Protein AF-A0A972JRG4-F1 (afdb_monomer_lite)

Structure (mmCIF, N/CA/C/O backbone):
data_AF-A0A972JRG4-F1
#
_entry.id   AF-A0A972JRG4-F1
#
loop_
_atom_site.group_PDB
_atom_site.id
_atom_site.type_symbol
_atom_site.label_atom_id
_atom_site.label_alt_id
_atom_site.label_comp_id
_atom_site.label_asym_id
_atom_site.label_entity_id
_atom_site.label_seq_id
_atom_site.pdbx_PDB_ins_code
_atom_site.Cartn_x
_atom_site.Cartn_y
_atom_site.Cartn_z
_atom_site.occupancy
_atom_site.B_iso_or_equiv
_atom_site.auth_seq_id
_atom_site.auth_comp_id
_atom_site.auth_asym_id
_atom_site.auth_atom_id
_atom_site.pdbx_PDB_model_num
ATOM 1 N N . MET A 1 1 ? 9.417 0.364 8.124 1.00 61.34 1 MET A N 1
ATOM 2 C CA . MET A 1 1 ? 8.364 1.163 7.449 1.00 61.34 1 MET A CA 1
ATOM 3 C C . MET A 1 1 ? 7.483 1.920 8.432 1.00 61.34 1 MET A C 1
ATOM 5 O O . MET A 1 1 ? 7.605 3.136 8.462 1.00 61.34 1 MET A O 1
ATOM 9 N N . TYR A 1 2 ? 6.673 1.255 9.266 1.00 58.25 2 TYR A N 1
ATOM 10 C CA . TYR A 1 2 ? 5.792 1.957 10.217 1.00 58.25 2 TYR A CA 1
ATOM 11 C C . TYR A 1 2 ? 6.545 2.854 11.208 1.00 58.25 2 TYR A C 1
ATOM 13 O O . TYR A 1 2 ? 6.176 4.008 11.392 1.00 58.25 2 TYR A O 1
ATOM 21 N N . GLN A 1 3 ? 7.652 2.374 11.783 1.00 57.88 3 GLN A N 1
ATOM 22 C CA . GLN A 1 3 ? 8.451 3.181 12.716 1.00 57.88 3 GLN A CA 1
ATOM 23 C C . GLN A 1 3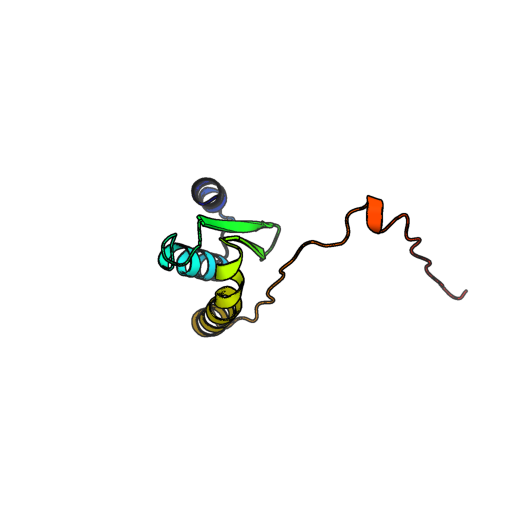 ? 9.083 4.416 12.050 1.00 57.88 3 GLN A C 1
ATOM 25 O O . GLN A 1 3 ? 9.098 5.489 12.639 1.00 57.88 3 GLN A O 1
ATOM 30 N N . SER A 1 4 ? 9.512 4.307 10.788 1.00 59.59 4 SER A N 1
ATOM 31 C CA . SER A 1 4 ? 10.031 5.446 10.015 1.00 59.59 4 SER A CA 1
ATOM 32 C C . SER A 1 4 ? 8.950 6.498 9.728 1.00 59.59 4 SER A C 1
ATOM 34 O O . SER A 1 4 ? 9.247 7.686 9.666 1.00 59.59 4 SER A O 1
ATOM 36 N N . TYR A 1 5 ? 7.693 6.073 9.567 1.00 55.59 5 TYR A N 1
ATOM 37 C CA . TYR A 1 5 ? 6.545 6.970 9.426 1.00 55.59 5 TYR A CA 1
ATOM 38 C C . TYR A 1 5 ? 6.232 7.712 10.735 1.00 55.59 5 TYR A C 1
ATOM 40 O O . TYR A 1 5 ? 5.990 8.913 10.689 1.00 55.59 5 TYR A O 1
ATOM 48 N N . ILE A 1 6 ? 6.332 7.050 11.896 1.00 58.47 6 ILE A N 1
ATOM 49 C CA . ILE A 1 6 ? 6.131 7.685 13.213 1.00 58.47 6 ILE A CA 1
ATOM 50 C C . ILE A 1 6 ? 7.095 8.867 13.414 1.00 58.47 6 ILE A C 1
ATOM 52 O O . ILE A 1 6 ? 6.662 9.942 13.830 1.00 58.47 6 ILE A O 1
ATOM 56 N N . SER A 1 7 ? 8.373 8.711 13.055 1.00 57.69 7 SER A N 1
ATOM 57 C CA . SER A 1 7 ? 9.368 9.789 13.148 1.00 57.69 7 SER A CA 1
ATOM 58 C C . SER A 1 7 ? 9.113 10.939 12.164 1.00 57.69 7 SER A C 1
ATOM 60 O O . SER A 1 7 ? 9.262 12.096 12.539 1.00 57.69 7 SER A O 1
ATOM 62 N N . TYR A 1 8 ? 8.681 10.652 10.929 1.00 55.75 8 TYR A N 1
ATOM 63 C CA . TYR A 1 8 ? 8.386 11.687 9.922 1.00 55.75 8 TYR A CA 1
ATOM 64 C C . TYR A 1 8 ? 7.146 12.518 10.292 1.00 55.75 8 TYR A C 1
ATOM 66 O O . TYR A 1 8 ? 7.109 13.738 10.126 1.00 55.75 8 TYR A O 1
ATOM 74 N N . ARG A 1 9 ? 6.142 11.859 10.881 1.00 53.56 9 ARG A N 1
ATOM 75 C CA . ARG A 1 9 ? 4.941 12.500 11.428 1.00 53.56 9 ARG A CA 1
ATOM 76 C C . ARG A 1 9 ? 5.259 13.443 12.588 1.00 53.56 9 ARG A C 1
ATOM 78 O O . ARG A 1 9 ? 4.643 14.498 12.693 1.00 53.56 9 ARG A O 1
ATOM 85 N N . ALA A 1 10 ? 6.223 13.081 13.439 1.00 57.62 10 ALA A N 1
ATOM 86 C CA . ALA A 1 10 ? 6.650 13.907 14.569 1.00 57.62 10 ALA A CA 1
ATOM 87 C C . ALA A 1 10 ? 7.253 15.260 14.134 1.00 57.62 10 ALA A C 1
ATOM 89 O O . ALA A 1 10 ? 7.229 16.211 14.908 1.00 57.62 10 ALA A O 1
ATOM 90 N N . CYS A 1 11 ? 7.723 15.370 12.886 1.00 58.28 11 CYS A N 1
ATOM 91 C CA . CYS A 1 11 ? 8.208 16.614 12.282 1.00 58.28 11 CYS A CA 1
ATOM 92 C C . CYS A 1 11 ? 7.117 17.426 11.547 1.00 58.28 11 CYS A C 1
ATOM 94 O O . CYS A 1 11 ? 7.444 18.400 10.877 1.00 58.28 11 CYS A O 1
ATOM 96 N N . GLY A 1 12 ? 5.836 17.042 11.638 1.00 53.88 12 GLY A N 1
ATOM 97 C CA . GLY A 1 12 ? 4.715 17.762 11.012 1.00 53.88 12 GLY A CA 1
ATOM 98 C C . GLY A 1 12 ? 4.404 17.371 9.560 1.00 53.88 12 GLY A C 1
ATOM 99 O O . GLY A 1 12 ? 3.528 17.972 8.947 1.00 53.88 12 GLY A O 1
ATOM 100 N N . GLY A 1 13 ? 5.073 16.354 9.006 1.00 52.00 13 GLY A N 1
ATOM 101 C CA . GLY A 1 13 ? 4.951 15.931 7.601 1.00 52.00 13 GLY A CA 1
ATOM 102 C C . GLY A 1 13 ? 3.857 14.897 7.306 1.00 52.00 13 GLY A C 1
ATOM 103 O O . GLY A 1 13 ? 4.096 13.979 6.526 1.00 52.00 13 GLY A O 1
ATOM 104 N N . GLY A 1 14 ? 2.690 14.978 7.953 1.00 55.59 14 GLY A N 1
ATOM 105 C CA . GLY A 1 14 ? 1.580 14.038 7.742 1.00 55.59 14 GLY A CA 1
ATOM 106 C C . GLY A 1 14 ? 0.331 14.731 7.204 1.00 55.59 14 GLY A C 1
ATOM 107 O O . GLY A 1 14 ? -0.272 15.537 7.910 1.00 55.59 14 GLY A O 1
ATOM 108 N N . LEU A 1 15 ? -0.080 14.398 5.980 1.00 68.06 15 LEU A N 1
ATOM 109 C CA . LEU A 1 15 ? -1.397 14.766 5.454 1.00 68.06 15 LEU A CA 1
ATOM 110 C C . LEU A 1 15 ? -2.445 13.805 6.027 1.00 68.06 15 LEU A C 1
ATOM 112 O O . LEU A 1 15 ? -2.231 12.589 6.043 1.00 68.06 15 LEU A O 1
ATOM 116 N N . LYS A 1 16 ? -3.570 14.339 6.521 1.00 73.38 16 LYS A N 1
ATOM 117 C CA . LYS A 1 16 ? -4.627 13.546 7.183 1.00 73.38 16 LYS A CA 1
ATOM 118 C C . LYS A 1 16 ? -5.178 12.452 6.269 1.00 73.38 16 LYS A C 1
ATOM 120 O O . LYS A 1 16 ? -5.572 11.387 6.739 1.00 73.38 16 LYS A O 1
ATOM 125 N N . GLU A 1 17 ? -5.179 12.728 4.977 1.00 76.12 17 GLU A N 1
ATOM 126 C CA . GLU A 1 17 ? -5.617 11.854 3.908 1.00 76.12 17 GLU A CA 1
ATOM 127 C C . GLU A 1 17 ? -4.641 10.672 3.781 1.00 76.12 17 GLU A C 1
ATOM 129 O O . GLU A 1 17 ? -5.018 9.524 3.992 1.00 76.12 17 GLU A O 1
ATOM 134 N N . ALA A 1 18 ? -3.342 10.921 3.603 1.00 77.44 18 ALA A N 1
ATOM 135 C CA . ALA A 1 18 ? -2.348 9.847 3.523 1.00 77.44 18 ALA A CA 1
ATOM 136 C C . ALA A 1 18 ? -2.272 8.996 4.814 1.00 77.44 18 ALA A C 1
ATOM 138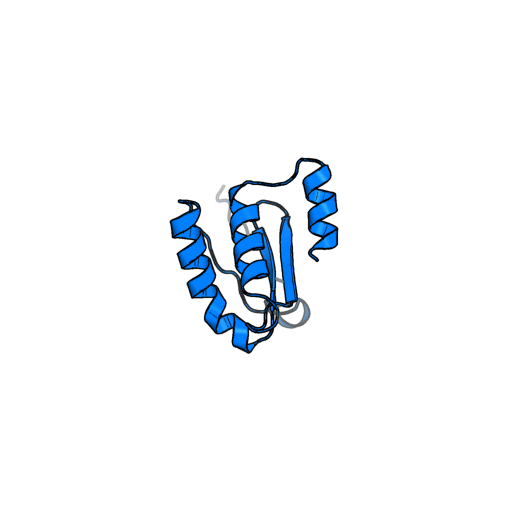 O O . ALA A 1 18 ? -2.072 7.780 4.751 1.00 77.44 18 ALA A O 1
ATOM 139 N N . ASP A 1 19 ? -2.506 9.606 5.982 1.00 81.44 19 ASP A N 1
ATOM 140 C CA . ASP A 1 19 ? -2.631 8.903 7.265 1.00 81.44 19 ASP A CA 1
ATOM 141 C C . ASP A 1 19 ? -3.797 7.893 7.276 1.00 81.44 19 ASP A C 1
ATOM 143 O O . ASP A 1 19 ? -3.678 6.825 7.882 1.00 81.44 19 ASP A O 1
ATOM 147 N N . CYS A 1 20 ? -4.924 8.212 6.631 1.00 83.94 20 CYS A N 1
ATOM 148 C CA . CYS A 1 20 ? -6.081 7.319 6.517 1.00 83.94 20 CYS A CA 1
ATOM 149 C C . CYS A 1 20 ? -5.714 6.048 5.740 1.00 83.94 20 CYS A C 1
ATOM 151 O O . CYS A 1 20 ? -5.923 4.942 6.243 1.00 83.94 20 CYS A O 1
ATOM 153 N N . LEU A 1 21 ? -5.068 6.192 4.579 1.00 85.25 21 LEU A N 1
ATOM 154 C CA . LEU A 1 21 ? -4.648 5.053 3.761 1.00 85.25 21 LEU A CA 1
ATOM 155 C C . LEU A 1 21 ? -3.619 4.168 4.483 1.00 85.25 21 LEU A C 1
ATOM 157 O O . LEU A 1 21 ? -3.742 2.943 4.484 1.00 85.25 21 LEU A O 1
ATOM 161 N N . VAL A 1 22 ? -2.640 4.771 5.170 1.00 86.94 22 VAL A N 1
ATOM 162 C CA . VAL A 1 22 ? -1.663 4.022 5.983 1.00 86.94 22 VAL A CA 1
ATOM 163 C C . VAL A 1 22 ? -2.359 3.235 7.098 1.00 86.94 22 VAL A C 1
ATOM 165 O O . VAL A 1 22 ? -2.005 2.080 7.336 1.00 86.94 22 VAL A O 1
ATOM 168 N N . LYS A 1 23 ? -3.364 3.819 7.765 1.00 88.00 23 LYS A N 1
ATOM 169 C CA . LYS A 1 23 ? -4.150 3.131 8.803 1.00 88.00 23 LYS A CA 1
ATOM 170 C C . LYS A 1 23 ? -5.001 1.996 8.241 1.00 88.00 23 LYS A C 1
ATOM 172 O O . LYS A 1 23 ? -5.038 0.935 8.854 1.00 88.00 23 LYS A O 1
ATOM 177 N N . LEU A 1 24 ? -5.653 2.189 7.094 1.00 88.50 24 LEU A N 1
ATOM 178 C CA . LEU A 1 24 ? -6.437 1.144 6.426 1.00 88.50 24 LEU A CA 1
ATOM 179 C C . LEU A 1 24 ? -5.571 -0.085 6.126 1.00 88.50 24 LEU A C 1
ATOM 181 O O . LEU A 1 24 ? -5.928 -1.203 6.496 1.00 88.50 24 LEU A O 1
ATOM 185 N N . ILE A 1 25 ? -4.387 0.136 5.553 1.00 89.56 25 ILE A N 1
ATOM 186 C CA . ILE A 1 25 ? -3.430 -0.930 5.236 1.00 89.56 25 ILE A CA 1
ATOM 187 C C . ILE A 1 25 ? -2.875 -1.583 6.508 1.00 89.56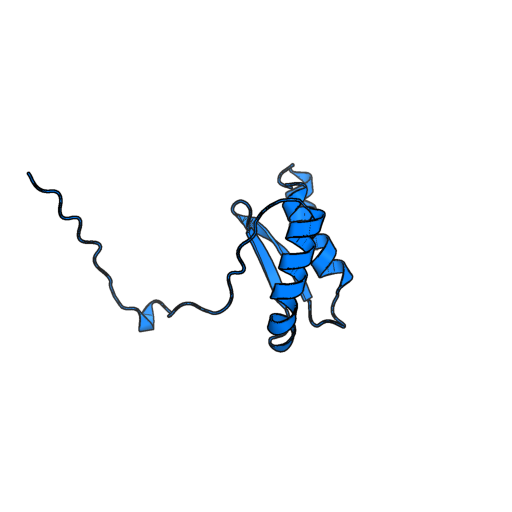 25 ILE A C 1
ATOM 189 O O . ILE A 1 25 ? -2.721 -2.803 6.572 1.00 89.56 25 ILE A O 1
ATOM 193 N N . HIS A 1 26 ? -2.602 -0.790 7.546 1.00 89.12 26 HIS A N 1
ATOM 194 C CA . HIS A 1 26 ? -2.157 -1.315 8.835 1.00 89.12 26 HIS A CA 1
ATOM 195 C C . HIS A 1 26 ? -3.201 -2.227 9.481 1.00 89.12 26 HIS A C 1
ATOM 197 O O . HIS A 1 26 ? -2.851 -3.302 9.961 1.00 89.12 26 HIS A O 1
ATOM 203 N N . ASN A 1 27 ? -4.472 -1.827 9.442 1.00 90.56 27 ASN A N 1
ATOM 204 C CA . ASN A 1 27 ? -5.576 -2.591 10.012 1.00 90.56 27 ASN A CA 1
ATOM 205 C C . ASN A 1 27 ? -5.856 -3.890 9.243 1.00 90.56 27 ASN A C 1
ATOM 207 O O . ASN A 1 27 ? -6.242 -4.877 9.863 1.00 90.56 27 ASN A O 1
ATOM 211 N N . ALA A 1 28 ? -5.650 -3.914 7.920 1.00 90.12 28 ALA A N 1
ATOM 212 C CA . ALA A 1 28 ? -5.722 -5.148 7.133 1.00 90.12 28 ALA A CA 1
ATOM 213 C C . ALA A 1 28 ? -4.631 -6.153 7.556 1.00 90.12 28 ALA A C 1
ATOM 215 O O . ALA A 1 28 ? -4.886 -7.352 7.680 1.00 90.12 28 ALA A O 1
ATOM 216 N N . GLY A 1 29 ? -3.427 -5.646 7.841 1.00 90.44 29 GLY A N 1
ATOM 217 C CA . GLY A 1 29 ? -2.363 -6.387 8.508 1.00 90.44 29 GLY A CA 1
ATOM 218 C C . GLY A 1 29 ? -1.778 -7.557 7.709 1.00 90.44 29 GLY A C 1
ATOM 219 O O . GLY A 1 29 ? -2.071 -7.788 6.534 1.00 90.44 29 GLY A O 1
ATOM 220 N N . THR A 1 30 ? -0.917 -8.326 8.375 1.00 89.88 30 THR A N 1
ATOM 221 C CA . THR A 1 30 ? -0.136 -9.403 7.743 1.00 89.88 30 THR A CA 1
ATOM 222 C C . THR A 1 30 ? -0.981 -10.605 7.336 1.00 89.88 30 THR A C 1
ATOM 224 O O . THR A 1 30 ? -0.616 -11.298 6.389 1.00 89.88 30 THR A O 1
ATOM 227 N N . ALA A 1 31 ? -2.120 -10.835 7.998 1.00 88.62 31 ALA A N 1
ATOM 228 C CA . ALA A 1 31 ? -3.072 -11.881 7.625 1.00 88.62 31 ALA A CA 1
ATOM 229 C C . ALA A 1 31 ? -3.657 -11.651 6.221 1.00 88.62 31 ALA A C 1
ATOM 231 O O . ALA A 1 31 ? -3.859 -12.608 5.480 1.00 88.62 31 ALA A O 1
ATOM 232 N N . ALA A 1 32 ? -3.846 -10.386 5.835 1.00 87.75 32 ALA A N 1
ATOM 233 C CA . ALA A 1 32 ? -4.232 -9.981 4.485 1.00 87.75 32 ALA A CA 1
ATOM 234 C C . ALA A 1 32 ? -3.023 -9.770 3.546 1.00 87.75 32 ALA A C 1
ATOM 236 O O . ALA A 1 32 ? -3.183 -9.293 2.429 1.00 87.75 32 ALA A O 1
ATOM 237 N N . GLY A 1 33 ? -1.805 -10.111 3.985 1.00 91.00 33 GLY A N 1
ATOM 238 C CA . GLY A 1 33 ? -0.581 -10.005 3.189 1.00 91.00 33 GLY A CA 1
ATOM 239 C C . GLY A 1 33 ? 0.099 -8.632 3.206 1.00 91.00 33 GLY A C 1
ATOM 240 O O . GLY A 1 33 ? 1.056 -8.440 2.459 1.00 91.00 33 GLY A O 1
ATOM 241 N N . PHE A 1 34 ? -0.321 -7.688 4.055 1.00 91.25 34 PHE A N 1
ATOM 242 C CA . PHE A 1 34 ? 0.318 -6.373 4.178 1.00 91.25 34 PHE A CA 1
ATOM 243 C C . PHE A 1 34 ? 1.383 -6.363 5.279 1.00 91.25 34 PHE A C 1
ATOM 245 O O . PHE A 1 34 ? 1.095 -6.586 6.454 1.00 91.25 34 PHE A O 1
ATOM 252 N N . TYR A 1 35 ? 2.626 -6.058 4.912 1.00 89.12 35 TYR A N 1
ATOM 253 C CA . TYR A 1 35 ? 3.762 -6.025 5.840 1.00 89.12 35 TYR A CA 1
ATOM 254 C C . TYR A 1 35 ? 4.091 -4.609 6.321 1.00 89.12 35 TYR A C 1
ATOM 256 O O . TYR A 1 35 ? 4.632 -4.425 7.413 1.00 89.12 35 TYR A O 1
ATOM 264 N N . GLY A 1 36 ? 3.781 -3.587 5.519 1.00 87.44 36 GLY A N 1
ATOM 265 C CA . GLY A 1 36 ? 4.105 -2.208 5.862 1.00 87.44 36 GLY A CA 1
ATOM 266 C C . GLY A 1 36 ? 3.511 -1.172 4.922 1.00 87.44 36 GLY A C 1
ATOM 267 O O . GLY A 1 36 ? 3.392 -1.413 3.729 1.00 87.44 36 GLY A O 1
ATOM 268 N N . ALA A 1 37 ? 3.216 0.012 5.453 1.00 89.00 37 ALA A N 1
ATOM 269 C CA . ALA A 1 37 ? 2.923 1.201 4.664 1.00 89.00 37 ALA A CA 1
ATOM 270 C C . ALA A 1 37 ? 3.636 2.420 5.263 1.00 89.00 37 ALA A C 1
ATOM 272 O O . ALA A 1 37 ? 3.887 2.476 6.472 1.00 89.00 37 ALA A O 1
ATOM 273 N N . ARG A 1 38 ? 4.008 3.385 4.419 1.00 85.69 38 ARG A N 1
ATOM 274 C CA . ARG A 1 38 ? 4.513 4.700 4.845 1.00 85.69 38 ARG A CA 1
ATOM 275 C C . ARG A 1 38 ? 4.182 5.766 3.809 1.00 85.69 38 ARG A C 1
ATOM 277 O O . ARG A 1 38 ? 4.091 5.456 2.624 1.00 85.69 38 ARG A O 1
ATOM 284 N N . ILE A 1 39 ? 4.113 7.017 4.246 1.00 82.19 39 ILE A N 1
ATOM 285 C CA . ILE A 1 39 ? 4.124 8.165 3.336 1.00 82.19 39 ILE A CA 1
ATOM 286 C C . ILE A 1 39 ? 5.530 8.268 2.716 1.00 82.19 39 ILE A C 1
ATOM 288 O O . ILE A 1 39 ? 6.543 8.181 3.422 1.00 82.19 39 ILE A O 1
ATOM 292 N N . GLY A 1 40 ? 5.580 8.327 1.388 1.00 76.19 40 GLY A N 1
ATOM 293 C CA . GLY A 1 40 ? 6.768 8.597 0.584 1.00 76.19 40 GLY A CA 1
ATOM 294 C C . GLY A 1 40 ? 6.975 10.098 0.389 1.00 76.19 40 GLY A C 1
ATOM 295 O O . GLY A 1 40 ? 6.490 10.904 1.175 1.00 76.19 40 GLY A O 1
ATOM 296 N N . GLU A 1 41 ? 7.704 10.487 -0.652 1.00 74.69 41 GLU A N 1
ATOM 297 C CA . GLU A 1 41 ? 7.781 11.902 -1.025 1.00 74.69 41 GLU A CA 1
ATOM 298 C C . GLU A 1 41 ? 6.453 12.377 -1.643 1.00 74.69 41 GLU A C 1
ATOM 300 O O . GLU A 1 41 ? 5.772 11.635 -2.363 1.00 74.69 41 GLU A O 1
ATOM 305 N N . GLY A 1 42 ? 6.070 13.619 -1.331 1.00 74.06 42 GLY A N 1
ATOM 306 C CA . GLY A 1 42 ? 4.789 14.201 -1.738 1.00 74.06 42 GLY A CA 1
ATOM 307 C C . GLY A 1 42 ? 3.586 13.521 -1.072 1.00 74.06 42 GLY A C 1
ATOM 308 O O . GLY A 1 42 ? 3.575 13.304 0.137 1.00 74.06 42 GLY A O 1
ATOM 309 N N . ASN A 1 43 ? 2.574 13.176 -1.877 1.00 75.31 43 ASN A N 1
ATOM 310 C CA . ASN A 1 43 ? 1.296 12.603 -1.417 1.00 75.31 43 ASN A CA 1
ATOM 311 C C . ASN A 1 43 ? 1.192 11.088 -1.666 1.00 75.31 43 ASN A C 1
ATOM 313 O O . ASN A 1 43 ? 0.098 10.528 -1.698 1.00 75.31 43 ASN A O 1
ATOM 317 N N . THR A 1 44 ? 2.325 10.419 -1.884 1.00 85.06 44 THR A N 1
ATOM 318 C CA . THR A 1 44 ? 2.357 9.004 -2.265 1.00 85.06 44 THR A CA 1
ATOM 319 C C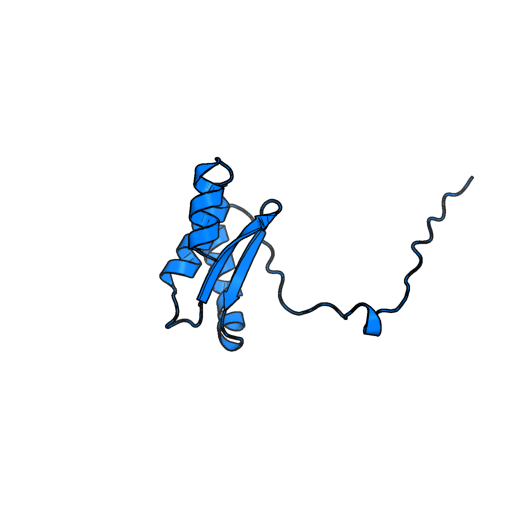 . THR A 1 44 ? 2.448 8.118 -1.029 1.00 85.06 44 THR A C 1
ATOM 321 O O . THR A 1 44 ? 3.285 8.352 -0.160 1.00 85.06 44 THR A O 1
ATOM 324 N N . VAL A 1 45 ? 1.649 7.053 -0.961 1.00 87.62 45 VAL A N 1
ATOM 325 C CA . VAL A 1 45 ? 1.812 6.000 0.052 1.00 87.62 45 VAL A CA 1
ATOM 326 C C . VAL A 1 45 ? 2.516 4.806 -0.580 1.00 87.62 45 VAL A C 1
ATOM 328 O O . VAL A 1 45 ? 2.054 4.246 -1.569 1.00 87.62 45 VAL A O 1
ATOM 331 N N . VAL A 1 46 ? 3.643 4.411 0.007 1.00 89.62 46 VAL A N 1
ATOM 332 C CA . VAL A 1 46 ? 4.400 3.223 -0.398 1.00 89.62 46 VAL A CA 1
ATOM 333 C C . VAL A 1 46 ? 3.953 2.056 0.464 1.00 89.62 46 VAL A C 1
ATOM 335 O O . VAL A 1 46 ? 3.939 2.164 1.694 1.00 89.62 46 VAL A O 1
ATOM 338 N N . VAL A 1 47 ? 3.634 0.935 -0.179 1.00 89.44 47 VAL A N 1
ATOM 339 C CA . VAL A 1 47 ? 3.112 -0.272 0.464 1.00 89.44 47 VAL A CA 1
ATOM 340 C C . VAL A 1 47 ? 4.042 -1.444 0.190 1.00 89.44 47 VAL A C 1
ATOM 342 O O . VAL A 1 47 ? 4.435 -1.686 -0.946 1.00 89.44 47 VAL A O 1
ATOM 345 N N . LEU A 1 48 ? 4.383 -2.177 1.244 1.00 89.38 48 LEU A N 1
ATOM 346 C CA . LEU A 1 48 ? 5.046 -3.467 1.171 1.00 89.38 48 LEU A CA 1
ATOM 347 C C . LEU A 1 48 ? 4.010 -4.549 1.473 1.00 89.38 48 LEU A C 1
ATOM 349 O O . LEU A 1 48 ? 3.504 -4.635 2.595 1.00 89.38 48 LEU A O 1
ATOM 353 N N . ALA A 1 49 ? 3.714 -5.372 0.474 1.00 90.00 49 ALA A N 1
ATOM 354 C CA . ALA A 1 49 ? 2.719 -6.429 0.556 1.00 90.00 49 ALA A CA 1
ATOM 355 C C . ALA A 1 49 ? 3.192 -7.690 -0.178 1.00 90.00 49 ALA A C 1
ATOM 357 O O . ALA A 1 49 ? 4.127 -7.647 -0.981 1.00 90.00 49 ALA A O 1
ATOM 358 N N . ARG A 1 50 ? 2.550 -8.818 0.117 1.00 90.38 50 ARG A N 1
ATOM 359 C CA . ARG A 1 50 ? 2.712 -10.064 -0.630 1.00 90.38 50 ARG A CA 1
ATOM 360 C C . ARG A 1 50 ? 2.135 -9.892 -2.039 1.00 90.38 50 ARG A C 1
ATOM 362 O O . ARG A 1 50 ? 1.236 -9.085 -2.252 1.00 90.38 50 ARG A O 1
ATOM 369 N N . HIS A 1 51 ? 2.671 -10.632 -3.006 1.00 85.56 51 HIS A N 1
ATOM 370 C CA . HIS A 1 51 ? 2.292 -10.480 -4.413 1.00 85.56 51 HIS A CA 1
ATOM 371 C C . HIS A 1 51 ? 0.785 -10.688 -4.658 1.00 85.56 51 HIS A C 1
ATOM 373 O O . HIS A 1 51 ? 0.178 -9.935 -5.405 1.00 85.56 51 HIS A O 1
ATOM 379 N N . ASP A 1 52 ? 0.172 -11.672 -4.002 1.00 85.56 52 ASP A N 1
ATOM 380 C CA . ASP A 1 52 ? -1.273 -11.948 -4.065 1.00 85.56 52 ASP A CA 1
ATOM 381 C C . ASP A 1 52 ? -2.127 -10.854 -3.399 1.00 85.56 52 ASP A C 1
ATOM 383 O O . ASP A 1 52 ? -3.233 -10.568 -3.843 1.00 85.56 52 ASP A O 1
ATOM 387 N N . ALA A 1 53 ? -1.601 -10.170 -2.380 1.00 85.81 53 ALA A N 1
ATOM 388 C CA . ALA A 1 53 ? -2.284 -9.042 -1.752 1.00 85.81 53 ALA A CA 1
ATOM 389 C C . ALA A 1 53 ? -2.417 -7.836 -2.700 1.00 85.81 53 ALA A C 1
ATOM 391 O O . ALA A 1 53 ? -3.270 -6.975 -2.470 1.00 85.81 53 ALA A O 1
ATOM 392 N N . ALA A 1 54 ? -1.643 -7.784 -3.794 1.00 79.38 54 ALA A N 1
ATOM 393 C CA . ALA A 1 54 ? -1.799 -6.762 -4.826 1.00 79.38 54 ALA A CA 1
ATOM 394 C C . ALA A 1 54 ? -3.205 -6.762 -5.450 1.00 79.38 54 ALA A C 1
ATOM 396 O O . ALA A 1 54 ? -3.701 -5.699 -5.813 1.00 79.38 54 ALA A O 1
ATOM 397 N N . GLU A 1 55 ? -3.884 -7.912 -5.497 1.00 84.75 55 GLU A N 1
ATOM 398 C CA . GLU A 1 55 ? -5.263 -8.020 -5.996 1.00 84.75 55 GLU A CA 1
ATOM 399 C C . GLU A 1 55 ? -6.277 -7.310 -5.087 1.00 84.75 55 GLU A C 1
ATOM 401 O O . GLU A 1 55 ? -7.350 -6.913 -5.530 1.00 84.75 55 GLU A O 1
ATOM 406 N N . THR A 1 56 ? -5.926 -7.095 -3.817 1.00 87.19 56 THR A N 1
ATOM 407 C CA . THR A 1 56 ? -6.795 -6.434 -2.830 1.00 87.19 56 THR A CA 1
ATOM 408 C C . THR A 1 56 ? -6.534 -4.929 -2.707 1.00 87.19 56 THR A C 1
ATOM 410 O O . THR A 1 56 ? -7.353 -4.207 -2.135 1.00 87.19 56 THR A O 1
ATOM 413 N N . LEU A 1 57 ? -5.429 -4.426 -3.276 1.00 85.69 57 LEU A N 1
ATOM 414 C CA . LEU A 1 57 ? -5.089 -2.998 -3.278 1.00 85.69 57 LEU A CA 1
ATOM 415 C C . LEU A 1 57 ? -6.145 -2.108 -3.957 1.00 85.69 57 LEU A C 1
ATOM 417 O O . LEU A 1 57 ? -6.434 -1.056 -3.387 1.00 85.69 57 LEU A O 1
ATOM 421 N N . PRO A 1 58 ? -6.764 -2.483 -5.097 1.00 89.06 58 PRO A N 1
ATOM 422 C CA . PRO A 1 58 ? -7.829 -1.684 -5.703 1.00 89.06 58 PRO A CA 1
ATOM 423 C C . PRO A 1 58 ? -8.990 -1.414 -4.736 1.00 89.06 58 PRO A C 1
ATOM 425 O O . PRO A 1 58 ? -9.404 -0.271 -4.580 1.00 89.06 58 PRO A O 1
ATOM 428 N N . HIS A 1 59 ? -9.428 -2.429 -3.984 1.00 89.12 59 HIS A N 1
ATOM 429 C CA . HIS A 1 59 ? -10.491 -2.275 -2.985 1.00 89.12 59 HIS A CA 1
ATOM 430 C C . HIS A 1 59 ? -10.093 -1.355 -1.823 1.00 89.12 59 HIS A C 1
ATOM 432 O O . HIS A 1 59 ? -10.926 -0.617 -1.296 1.00 89.12 59 HIS A O 1
ATOM 438 N N . MET A 1 60 ? -8.821 -1.380 -1.418 1.00 88.00 60 MET A N 1
ATOM 439 C CA . MET A 1 60 ? -8.297 -0.469 -0.394 1.00 88.00 60 MET A CA 1
ATOM 440 C C . MET A 1 60 ? -8.265 0.976 -0.895 1.00 88.00 60 MET A C 1
ATOM 442 O O . MET A 1 60 ? -8.573 1.890 -0.131 1.00 88.00 60 MET A O 1
ATOM 446 N N . VAL A 1 61 ? -7.929 1.181 -2.173 1.00 88.62 61 VAL A N 1
ATOM 447 C CA . VAL A 1 61 ? -7.957 2.498 -2.817 1.00 88.62 61 VAL A CA 1
ATOM 448 C C . VAL A 1 61 ? -9.390 3.011 -2.923 1.00 88.62 61 VAL A C 1
ATOM 450 O O . VAL A 1 61 ? -9.633 4.130 -2.490 1.00 88.62 61 VAL A O 1
ATOM 453 N N . ASP A 1 62 ? -10.345 2.203 -3.388 1.00 89.81 62 ASP A N 1
ATOM 454 C CA . ASP A 1 62 ? -11.762 2.597 -3.453 1.00 89.81 62 ASP A CA 1
ATOM 455 C C . ASP A 1 62 ? -12.287 3.029 -2.082 1.00 89.81 62 ASP A C 1
ATOM 457 O O . ASP A 1 62 ? -12.888 4.094 -1.925 1.00 89.81 62 ASP A O 1
ATOM 461 N 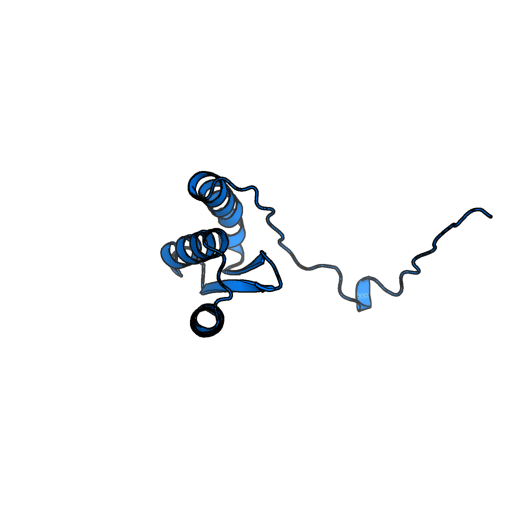N . ARG A 1 63 ? -12.006 2.221 -1.056 1.00 88.50 63 ARG A N 1
ATOM 462 C CA . ARG A 1 63 ? -12.400 2.523 0.319 1.00 88.50 63 ARG A CA 1
ATOM 463 C C . ARG A 1 63 ? -11.764 3.817 0.821 1.00 88.50 63 ARG A C 1
ATOM 465 O O . ARG A 1 63 ? -12.439 4.630 1.445 1.00 88.50 63 ARG A O 1
ATOM 472 N N . TYR A 1 64 ? -10.486 4.026 0.531 1.00 88.25 64 TYR A N 1
ATOM 473 C CA . TYR A 1 64 ? -9.800 5.267 0.862 1.00 88.25 64 TYR A CA 1
ATOM 474 C C . TYR A 1 64 ? -10.431 6.480 0.170 1.00 88.25 64 TYR A C 1
ATOM 476 O O . TYR A 1 64 ? -10.663 7.490 0.827 1.00 88.25 64 TYR A O 1
ATOM 484 N N . GLN A 1 65 ? -10.757 6.386 -1.121 1.00 89.12 65 GLN A N 1
ATOM 485 C CA . GLN A 1 65 ? -11.384 7.486 -1.857 1.00 89.12 65 GLN A CA 1
ATOM 486 C C . GLN A 1 65 ? -12.761 7.844 -1.280 1.00 89.12 65 GLN A C 1
ATOM 488 O O . GLN A 1 65 ? -13.099 9.024 -1.176 1.00 89.12 65 GLN A O 1
ATOM 493 N N . GLN A 1 66 ? -13.531 6.843 -0.840 1.00 87.94 66 GLN A N 1
ATOM 494 C CA . GLN A 1 66 ? -14.807 7.052 -0.151 1.00 87.94 66 GLN A CA 1
ATOM 495 C C . GLN A 1 66 ? -14.636 7.696 1.232 1.00 87.94 66 GLN A C 1
ATOM 497 O O . GLN A 1 66 ? -15.379 8.614 1.569 1.00 87.94 66 GLN A O 1
ATOM 502 N N . GLU A 1 67 ? -13.674 7.230 2.036 1.00 86.06 67 GLU A N 1
ATOM 503 C CA . GLU A 1 67 ? -13.459 7.727 3.404 1.00 86.06 67 GLU A CA 1
ATOM 504 C C . GLU A 1 67 ? -12.788 9.113 3.436 1.00 86.06 67 GLU A C 1
ATOM 506 O O . GLU A 1 67 ? -13.117 9.938 4.288 1.00 86.06 67 GLU A O 1
ATOM 511 N N . ALA A 1 68 ? -11.857 9.384 2.519 1.00 83.50 68 ALA A N 1
ATOM 512 C CA . ALA A 1 68 ? -11.073 10.618 2.481 1.00 83.50 68 ALA A CA 1
ATOM 513 C C . ALA A 1 68 ? -11.636 11.682 1.521 1.00 83.50 68 ALA A C 1
ATOM 515 O O . ALA A 1 68 ? -11.205 12.834 1.577 1.00 83.50 68 ALA A O 1
ATOM 516 N N . GLY A 1 69 ? -12.585 11.326 0.646 1.00 83.69 69 GLY A N 1
ATOM 517 C CA . GLY A 1 69 ? -13.210 12.256 -0.301 1.00 83.69 69 GLY A CA 1
ATOM 518 C C . GLY A 1 69 ? -12.253 12.796 -1.370 1.00 83.69 69 GLY A C 1
ATOM 519 O O . GLY A 1 69 ? -12.472 13.882 -1.905 1.00 83.69 69 GLY A O 1
ATOM 520 N N . CYS A 1 70 ? -11.174 12.071 -1.665 1.00 81.56 70 CYS A N 1
ATOM 521 C CA . CYS A 1 70 ? -10.142 12.473 -2.615 1.00 81.56 70 CYS A CA 1
ATOM 522 C C . CYS A 1 70 ? -9.849 11.354 -3.617 1.00 81.56 70 CYS A C 1
ATOM 524 O O . CYS A 1 70 ? -10.095 10.183 -3.347 1.00 81.56 70 CYS A O 1
ATOM 526 N N . ASN A 1 71 ? -9.330 11.716 -4.792 1.00 83.44 71 ASN A N 1
ATOM 527 C CA . ASN A 1 71 ? -8.988 10.746 -5.828 1.00 83.44 71 ASN A CA 1
ATOM 528 C C . ASN A 1 71 ? -7.555 10.228 -5.626 1.00 83.44 71 ASN A C 1
ATOM 530 O O . ASN A 1 71 ? -6.658 10.996 -5.273 1.00 83.44 71 ASN A O 1
ATOM 534 N N . ALA A 1 72 ? -7.331 8.940 -5.873 1.00 84.81 72 ALA A N 1
ATOM 535 C CA . ALA A 1 72 ? -6.027 8.301 -5.724 1.00 84.81 72 ALA A CA 1
ATOM 536 C C . ALA A 1 72 ? -5.724 7.364 -6.887 1.00 84.81 72 ALA A C 1
ATOM 538 O O . ALA A 1 72 ? -6.569 6.575 -7.297 1.00 84.81 72 ALA A O 1
ATOM 539 N N . ALA A 1 73 ? -4.487 7.422 -7.374 1.00 84.38 73 ALA A N 1
ATOM 540 C CA . ALA A 1 73 ? -3.985 6.505 -8.383 1.00 84.38 73 ALA A CA 1
ATOM 541 C C . ALA A 1 73 ? -3.188 5.374 -7.724 1.00 84.38 73 ALA A C 1
ATOM 543 O O . ALA A 1 73 ? -2.335 5.623 -6.869 1.00 84.38 73 ALA A O 1
ATOM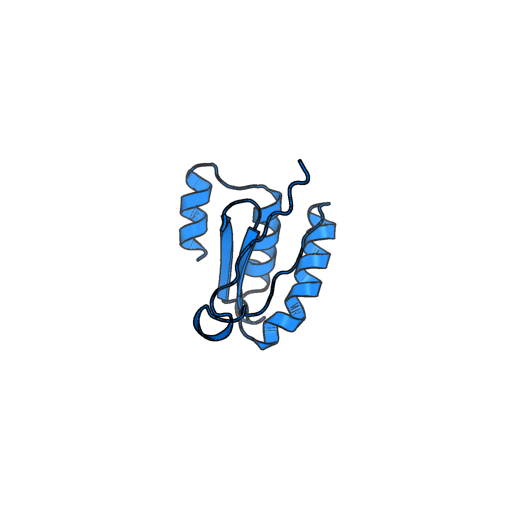 544 N N . LEU A 1 74 ? -3.438 4.137 -8.153 1.00 85.06 74 LEU A N 1
ATOM 545 C CA . LEU A 1 74 ? -2.619 2.988 -7.787 1.00 85.06 74 LEU A CA 1
ATOM 546 C C . LEU A 1 74 ? -1.482 2.836 -8.800 1.00 85.06 74 LEU A C 1
ATOM 548 O O . LEU A 1 74 ? -1.725 2.586 -9.979 1.00 85.06 74 LEU A O 1
ATOM 552 N N . LEU A 1 75 ? -0.243 2.962 -8.331 1.00 81.56 75 LEU A N 1
ATOM 553 C CA . LEU A 1 75 ? 0.953 2.652 -9.112 1.00 81.56 75 LEU A CA 1
ATOM 554 C C . LEU A 1 75 ? 1.502 1.306 -8.632 1.00 81.56 75 LEU A C 1
ATOM 556 O O . LEU A 1 75 ? 1.879 1.172 -7.469 1.00 81.56 75 LEU A O 1
ATOM 560 N N . ALA A 1 76 ? 1.524 0.311 -9.516 1.00 79.62 76 ALA A N 1
ATOM 561 C CA . ALA A 1 76 ? 1.985 -1.038 -9.207 1.00 79.62 76 ALA A CA 1
ATOM 562 C C . ALA A 1 76 ? 2.862 -1.599 -10.335 1.00 79.62 76 ALA A C 1
ATOM 564 O O . ALA A 1 76 ? 2.737 -1.205 -11.494 1.00 79.62 76 ALA A O 1
ATOM 565 N N . GLY A 1 77 ? 3.730 -2.545 -9.977 1.00 71.50 77 GLY A N 1
ATOM 566 C CA . GLY A 1 77 ? 4.690 -3.164 -10.890 1.00 71.50 77 GLY A CA 1
ATOM 567 C C . GLY A 1 77 ? 6.071 -2.506 -10.862 1.00 71.50 77 GLY A C 1
ATOM 568 O O . GLY A 1 77 ? 6.290 -1.479 -10.221 1.00 71.50 77 GLY A O 1
ATOM 569 N N . ALA A 1 78 ? 7.022 -3.142 -11.542 1.00 68.31 78 ALA A N 1
ATOM 570 C CA . ALA A 1 78 ? 8.351 -2.591 -11.774 1.00 68.31 78 ALA A CA 1
ATOM 571 C C . ALA A 1 78 ? 8.403 -1.978 -13.176 1.00 68.31 78 ALA A C 1
ATOM 573 O O . ALA A 1 78 ? 7.883 -2.558 -14.131 1.00 68.31 78 ALA A O 1
ATOM 574 N N . SER A 1 79 ? 9.046 -0.820 -13.310 1.00 69.81 79 SER A N 1
ATOM 575 C CA . SER A 1 79 ? 9.402 -0.296 -14.626 1.00 69.81 79 SER A CA 1
ATOM 576 C C . SER A 1 79 ? 10.575 -1.090 -15.218 1.00 69.81 79 SER A C 1
ATOM 578 O O . SER A 1 79 ? 11.324 -1.738 -14.475 1.00 69.81 79 SER A O 1
ATOM 580 N N . PRO A 1 80 ? 10.774 -1.046 -16.550 1.00 72.56 80 PRO A N 1
ATOM 581 C CA . PRO A 1 80 ? 11.990 -1.565 -17.159 1.00 72.56 80 PRO A CA 1
ATOM 582 C C . PRO A 1 80 ? 13.221 -0.952 -16.487 1.00 72.56 80 PRO A C 1
ATOM 584 O O . PRO A 1 80 ? 13.303 0.263 -16.295 1.00 72.56 80 PRO A O 1
ATOM 587 N N . THR A 1 81 ? 14.186 -1.791 -16.121 1.00 74.75 81 THR A N 1
ATOM 588 C CA . THR A 1 81 ? 15.461 -1.327 -15.568 1.00 74.75 81 THR A CA 1
ATOM 589 C C . THR A 1 81 ? 16.227 -0.497 -16.595 1.00 74.75 81 THR A C 1
ATOM 591 O O . THR A 1 81 ? 16.050 -0.664 -17.801 1.00 74.75 81 THR A O 1
ATOM 594 N N . ALA A 1 82 ? 17.145 0.355 -16.128 1.00 74.19 82 ALA A N 1
ATOM 595 C CA . ALA A 1 82 ? 18.001 1.168 -17.001 1.00 74.19 82 ALA A CA 1
ATOM 596 C C . ALA A 1 82 ? 18.738 0.330 -18.068 1.00 74.19 82 ALA A C 1
ATOM 598 O O . ALA A 1 82 ? 18.918 0.777 -19.195 1.00 74.19 82 ALA A O 1
ATOM 599 N N . MET A 1 83 ? 19.094 -0.918 -17.736 1.00 76.12 83 MET A N 1
ATOM 600 C CA . MET A 1 83 ? 19.713 -1.860 -18.674 1.00 76.12 83 MET A CA 1
ATOM 601 C C . MET A 1 83 ? 18.767 -2.307 -19.800 1.00 76.12 83 MET A C 1
ATOM 603 O O . MET A 1 83 ? 19.221 -2.540 -20.913 1.00 76.12 83 MET A O 1
ATOM 607 N N . ALA A 1 84 ? 17.466 -2.429 -19.523 1.00 79.94 84 ALA A N 1
ATOM 608 C CA . ALA A 1 84 ? 16.458 -2.818 -20.507 1.00 79.94 84 ALA A CA 1
ATOM 609 C C . ALA A 1 84 ? 15.949 -1.624 -21.333 1.00 79.94 84 ALA A C 1
ATOM 611 O O . ALA A 1 84 ? 15.612 -1.792 -22.501 1.00 79.94 84 ALA A O 1
ATOM 612 N N . LEU A 1 85 ? 15.886 -0.430 -20.732 1.00 81.12 85 LEU A N 1
ATOM 613 C CA . LEU A 1 85 ? 15.382 0.784 -21.380 1.00 81.12 85 LEU A CA 1
ATOM 614 C C . LEU A 1 85 ? 16.418 1.431 -22.320 1.00 81.12 85 LEU A C 1
ATOM 616 O O . LEU A 1 85 ? 16.045 2.075 -23.298 1.00 81.12 85 LEU A O 1
ATOM 620 N N . GLY A 1 86 ? 17.715 1.261 -22.038 1.00 80.44 86 GLY A N 1
ATOM 621 C CA . GLY A 1 86 ? 18.781 1.930 -22.784 1.00 80.44 86 GLY A CA 1
ATOM 622 C C . GLY A 1 86 ? 18.763 3.452 -22.589 1.00 80.44 86 GLY A C 1
ATOM 623 O O . GLY A 1 86 ? 18.303 3.958 -21.566 1.00 80.44 86 GLY A O 1
ATOM 624 N N . VAL A 1 87 ? 19.294 4.197 -23.563 1.00 84.75 87 VAL A N 1
ATOM 625 C CA . VAL A 1 87 ? 19.333 5.669 -23.534 1.00 84.75 87 VAL A CA 1
ATOM 626 C C . VAL A 1 87 ? 18.193 6.228 -24.383 1.00 84.75 87 VAL A C 1
ATOM 628 O O . VAL A 1 87 ? 18.144 5.979 -25.586 1.00 84.75 87 VAL A O 1
ATOM 631 N N . LEU A 1 88 ? 17.310 7.019 -23.768 1.00 85.12 88 LEU A N 1
ATOM 632 C CA . LEU A 1 88 ? 16.306 7.820 -24.470 1.00 85.12 88 LEU A CA 1
ATOM 633 C C . LEU A 1 88 ? 16.752 9.279 -24.556 1.00 85.12 88 LEU A C 1
ATOM 635 O O . LEU A 1 88 ? 17.095 9.895 -23.548 1.00 85.12 88 LEU A O 1
ATOM 639 N N . TRP A 1 89 ? 16.691 9.835 -25.763 1.00 84.75 89 TRP A N 1
ATOM 640 C CA . TRP A 1 89 ? 16.899 11.257 -26.005 1.00 84.75 89 TRP A CA 1
ATOM 641 C C . TRP A 1 89 ? 15.557 11.975 -25.969 1.00 84.75 89 TRP A C 1
ATOM 643 O O . TRP A 1 89 ? 14.639 11.622 -26.709 1.00 84.75 89 TRP A O 1
ATOM 653 N N . LEU A 1 90 ? 15.450 12.992 -25.118 1.00 81.88 90 LEU A N 1
ATOM 654 C CA . LEU A 1 90 ? 14.311 13.896 -25.143 1.00 81.88 90 LEU A CA 1
ATOM 655 C C . LEU A 1 90 ? 14.597 14.970 -26.196 1.00 81.88 90 LEU A C 1
ATOM 657 O O . LEU A 1 90 ? 15.392 15.879 -25.961 1.00 81.88 90 LEU A O 1
ATOM 661 N N . ILE A 1 91 ? 14.007 14.824 -27.380 1.00 84.88 91 ILE A N 1
ATOM 662 C CA . ILE A 1 91 ? 14.133 15.816 -28.450 1.00 84.88 91 ILE A CA 1
ATOM 663 C C . ILE A 1 91 ? 13.016 16.840 -28.248 1.00 84.88 91 ILE A C 1
ATOM 665 O O . ILE A 1 91 ? 11.842 16.478 -28.190 1.00 84.88 91 ILE A O 1
ATOM 669 N N . HIS A 1 92 ? 13.388 18.107 -28.085 1.00 76.94 92 HIS A N 1
ATOM 670 C CA . HIS A 1 92 ? 12.445 19.217 -28.012 1.00 76.94 92 HIS A CA 1
ATOM 671 C C . HIS A 1 92 ? 12.488 19.976 -29.339 1.00 76.94 92 HIS A C 1
ATOM 673 O O . HIS A 1 92 ? 13.411 20.752 -29.581 1.00 76.94 92 HIS A O 1
ATOM 679 N N . ASP A 1 93 ? 11.506 19.730 -30.206 1.00 71.25 93 ASP A N 1
ATOM 680 C CA . ASP A 1 93 ? 11.297 20.523 -31.417 1.00 71.25 93 ASP A CA 1
ATOM 681 C C . ASP A 1 93 ? 10.655 21.863 -31.037 1.00 71.25 93 ASP A C 1
ATOM 683 O O . ASP A 1 93 ? 9.434 22.007 -30.994 1.00 71.25 93 ASP A O 1
ATOM 687 N N . THR A 1 94 ? 11.486 22.856 -30.724 1.00 68.19 94 THR A N 1
ATOM 688 C CA . THR A 1 94 ? 11.063 24.263 -30.733 1.00 68.19 94 THR A CA 1
ATOM 689 C C . THR A 1 94 ? 11.136 24.784 -32.171 1.00 68.19 94 THR A C 1
ATOM 691 O O . THR A 1 94 ? 12.250 24.909 -32.686 1.00 68.19 94 THR A O 1
ATOM 694 N N . PRO A 1 95 ? 10.010 25.104 -32.840 1.00 70.38 95 PRO A N 1
ATOM 695 C CA . PRO A 1 95 ? 10.063 25.862 -34.084 1.00 70.38 95 PRO A CA 1
ATOM 696 C C . PRO A 1 95 ? 10.526 27.300 -33.795 1.00 70.38 95 PRO A C 1
ATOM 698 O O . PRO A 1 95 ? 10.071 27.911 -32.824 1.00 70.38 95 PRO A O 1
ATOM 701 N N . LEU A 1 96 ? 11.458 27.792 -34.621 1.00 59.50 96 LEU A N 1
ATOM 702 C CA . LEU A 1 96 ? 11.960 29.175 -34.633 1.00 59.50 96 LEU A CA 1
ATOM 703 C C . LEU A 1 96 ? 10.877 30.178 -35.045 1.00 59.50 96 LEU A C 1
ATOM 705 O O . LEU A 1 96 ? 10.068 29.831 -35.937 1.00 59.50 96 LEU A O 1
#

Radius of gyration: 17.18 Å; chains: 1; bounding box: 34×41×49 Å

Secondary structure (DSSP, 8-state):
-HHHHHHHHHTT---HHHHHHHHHHHHHTGGGTEEEEEE-STTPEEEEE-TGGGGGHHHHHHHHHHHH-S--PPP-SPPPPHHHH-PPP-------

Sequence (96 aa):
MYQSYISYRACGGGLKEADCLVKLIHNAGTAAGFYGARIGEGNTVVVLARHDAAETLPHMVDRYQQEAGCNAALLAGASPTAMALGVLWLIHDTPL

pLDDT: mean 79.17, std 11.27, range [52.0, 91.25]

Foldseek 3Di:
DVVVQVVCVVVVPDDPLLVLLQVLLVVCPCVLFWDHWHDDPDSDIDTDGDPVSVVVVVVSQVVSCVVRVDHDDDDDDDDDDCVRVDDDDDDDDDDD